Protein AF-A0A948EG53-F1 (afdb_monomer_lite)

Foldseek 3Di:
DDEDPQLQDPPDDLVVRVVVQVVVCVVVVHDYDDDRNVVCNVVVVVVCVVVVHDDDQAPPDPVRVVCVVVVPDDDD

Radius of gyration: 15.63 Å; chains: 1; bounding box: 35×29×34 Å

Secondary structure (DSSP, 8-state):
-B--GGGG-TTS-HHHHHHHHHHHHHHHT--B-----GGGHHHHHHHHHHTT----SS-SSHHHHHHHHHTPPPP-

Str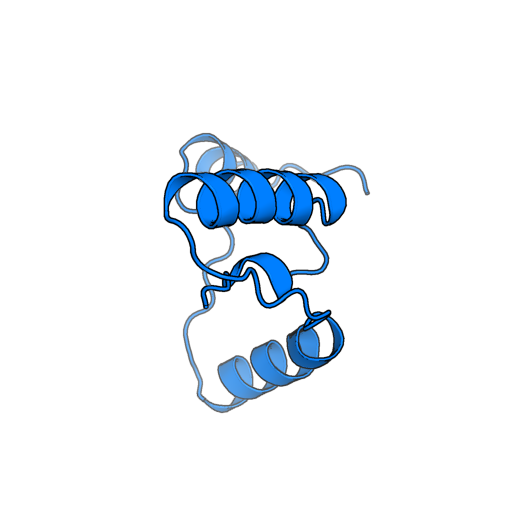ucture (mmCIF, N/CA/C/O backbone):
data_AF-A0A948EG53-F1
#
_entry.id   AF-A0A948EG53-F1
#
loop_
_atom_site.group_PDB
_atom_site.id
_atom_site.type_symbol
_atom_site.label_atom_id
_atom_site.label_alt_id
_atom_site.label_comp_id
_atom_site.label_asym_id
_atom_site.label_entity_id
_atom_site.label_seq_id
_atom_site.pdbx_PDB_ins_code
_atom_site.Cartn_x
_atom_site.Cartn_y
_atom_site.Cartn_z
_atom_site.occupancy
_atom_site.B_iso_or_equiv
_atom_site.auth_seq_id
_atom_site.auth_comp_id
_atom_site.auth_asym_id
_atom_site.auth_atom_id
_atom_site.pdbx_PDB_model_num
ATOM 1 N N . ALA A 1 1 ? -17.847 -6.233 9.230 1.00 94.00 1 ALA A N 1
ATOM 2 C CA . ALA A 1 1 ? -16.379 -6.117 9.180 1.00 94.00 1 ALA A CA 1
ATOM 3 C C . ALA A 1 1 ? -15.940 -5.736 7.765 1.00 94.00 1 ALA A C 1
ATOM 5 O O . ALA A 1 1 ? -16.665 -6.048 6.823 1.00 94.00 1 ALA A O 1
ATOM 6 N N . ILE A 1 2 ? -14.801 -5.062 7.613 1.00 97.50 2 ILE A N 1
ATOM 7 C CA . ILE A 1 2 ? -14.225 -4.593 6.343 1.00 97.50 2 ILE A CA 1
ATOM 8 C C . ILE A 1 2 ? -12.735 -4.946 6.262 1.00 97.50 2 ILE A C 1
ATOM 10 O O . ILE A 1 2 ? -12.098 -5.207 7.275 1.00 97.50 2 ILE A O 1
ATOM 14 N N . SER A 1 3 ? -12.163 -4.942 5.060 1.00 97.50 3 SER A N 1
ATOM 15 C CA . SER A 1 3 ? -10.714 -5.030 4.831 1.00 97.50 3 SER A CA 1
ATOM 16 C C . SER A 1 3 ? -10.368 -4.342 3.507 1.00 97.50 3 SER A C 1
ATOM 18 O O . SER A 1 3 ? -11.253 -3.813 2.832 1.00 97.50 3 SER A O 1
ATOM 20 N N . THR A 1 4 ? -9.095 -4.341 3.115 1.00 96.88 4 THR A N 1
ATOM 21 C CA . THR A 1 4 ? -8.641 -3.701 1.874 1.00 96.88 4 THR A CA 1
ATOM 22 C C . THR A 1 4 ? -7.612 -4.543 1.135 1.00 96.88 4 THR A C 1
ATOM 24 O O . THR A 1 4 ? -6.747 -5.181 1.735 1.00 96.88 4 THR A O 1
ATOM 27 N N . THR A 1 5 ? -7.661 -4.495 -0.196 1.00 94.75 5 THR A N 1
ATOM 28 C CA . THR A 1 5 ? -6.674 -5.150 -1.062 1.00 94.75 5 THR A CA 1
ATOM 29 C C . THR A 1 5 ? -5.282 -4.535 -0.924 1.00 94.75 5 THR A C 1
ATOM 31 O O . THR A 1 5 ? -4.297 -5.182 -1.266 1.00 94.75 5 THR A O 1
ATOM 34 N N . LEU A 1 6 ? -5.160 -3.323 -0.370 1.00 95.31 6 LEU A N 1
ATOM 35 C CA . LEU A 1 6 ? -3.866 -2.676 -0.143 1.00 95.31 6 LEU A CA 1
ATOM 36 C C . LEU A 1 6 ? -2.962 -3.460 0.828 1.00 95.31 6 LEU A C 1
ATOM 38 O O . LEU A 1 6 ? -1.741 -3.373 0.710 1.00 95.31 6 LEU A O 1
ATOM 42 N N . MET A 1 7 ? -3.538 -4.281 1.718 1.00 96.19 7 MET A N 1
ATOM 43 C CA . MET A 1 7 ? -2.807 -5.100 2.700 1.00 96.19 7 MET A CA 1
ATOM 44 C C . MET A 1 7 ? -1.962 -6.232 2.080 1.00 96.19 7 MET A C 1
ATOM 46 O O . MET A 1 7 ? -1.134 -6.821 2.771 1.00 96.19 7 MET A O 1
ATOM 50 N N . VAL A 1 8 ? -2.144 -6.550 0.791 1.00 95.56 8 VAL A N 1
ATOM 51 C CA . VAL A 1 8 ? -1.346 -7.581 0.095 1.00 95.56 8 VAL A CA 1
ATOM 52 C C . VAL A 1 8 ? 0.002 -7.059 -0.404 1.00 95.56 8 VAL A C 1
ATOM 54 O O . VAL A 1 8 ? 0.908 -7.841 -0.674 1.00 95.56 8 VAL A O 1
ATOM 57 N N . SER A 1 9 ? 0.149 -5.745 -0.590 1.00 92.12 9 SER A N 1
ATOM 58 C CA . SER A 1 9 ? 1.294 -5.191 -1.312 1.00 92.12 9 SER A CA 1
ATOM 59 C C . SER A 1 9 ? 2.452 -4.861 -0.362 1.00 92.12 9 SER A C 1
ATOM 61 O O . SER A 1 9 ? 2.288 -3.991 0.494 1.00 92.12 9 SER A O 1
ATOM 63 N N . PRO A 1 10 ? 3.662 -5.420 -0.566 1.00 92.19 10 PRO A N 1
ATOM 64 C CA . PRO A 1 10 ? 4.835 -5.104 0.254 1.00 92.19 10 PRO A CA 1
ATOM 65 C C . PRO A 1 10 ? 5.356 -3.672 0.045 1.00 92.19 10 PRO A C 1
ATOM 67 O O . PRO A 1 10 ? 6.191 -3.204 0.807 1.00 92.19 10 PRO A O 1
ATOM 70 N N . TYR A 1 11 ? 4.878 -2.974 -0.991 1.00 89.81 11 TYR A N 1
ATOM 71 C CA . TYR A 1 11 ? 5.288 -1.605 -1.324 1.00 89.81 11 TYR A CA 1
ATOM 72 C C . TYR A 1 11 ? 4.423 -0.513 -0.682 1.00 89.81 11 TYR A C 1
ATOM 74 O O . TYR A 1 11 ? 4.679 0.668 -0.909 1.00 89.81 11 TYR A O 1
ATOM 82 N N . GLN A 1 12 ? 3.352 -0.884 0.023 1.00 91.62 12 GLN A N 1
ATOM 83 C CA . GLN A 1 12 ? 2.458 0.081 0.661 1.00 91.62 12 GLN A CA 1
ATOM 84 C C . GLN A 1 12 ? 2.898 0.375 2.098 1.00 91.62 12 GLN A C 1
ATOM 86 O O . GLN A 1 12 ? 3.565 -0.441 2.731 1.00 91.62 12 GLN A O 1
ATOM 91 N N . GLN A 1 13 ? 2.488 1.531 2.619 1.00 94.69 13 GLN A N 1
ATOM 92 C CA . GLN A 1 13 ? 2.724 1.908 4.013 1.00 94.69 13 GLN A CA 1
ATOM 93 C C . GLN A 1 13 ? 1.688 1.223 4.906 1.00 94.69 13 GLN A C 1
ATOM 95 O O . GLN A 1 13 ? 0.514 1.595 4.901 1.00 94.69 13 GLN A O 1
ATOM 100 N N . TRP A 1 14 ? 2.121 0.198 5.637 1.00 95.31 14 TRP A N 1
ATOM 101 C CA . TRP A 1 14 ? 1.244 -0.658 6.432 1.00 95.31 14 TRP A CA 1
ATOM 102 C C . TRP A 1 14 ? 0.508 0.125 7.522 1.00 95.31 14 TRP A C 1
ATOM 104 O O . TRP A 1 14 ? -0.712 0.046 7.628 1.00 95.31 14 TRP A O 1
ATOM 114 N N . GLU A 1 15 ? 1.237 0.944 8.274 1.00 96.69 15 GLU A N 1
ATOM 115 C CA . GLU A 1 15 ? 0.721 1.727 9.397 1.00 96.69 15 GLU A CA 1
ATOM 116 C C . GLU A 1 15 ? -0.337 2.731 8.927 1.00 96.69 15 GLU A C 1
ATOM 118 O O . GLU A 1 15 ? -1.395 2.864 9.541 1.00 96.69 15 GLU A O 1
ATOM 123 N N . ALA A 1 16 ? -0.089 3.383 7.787 1.00 97.94 16 ALA A N 1
ATOM 124 C CA . ALA A 1 16 ? -1.039 4.312 7.184 1.00 97.94 16 ALA A CA 1
ATOM 125 C C . ALA A 1 16 ? -2.325 3.602 6.729 1.00 97.94 16 ALA A C 1
ATOM 127 O O . ALA A 1 16 ? -3.419 4.138 6.903 1.00 97.94 16 ALA A O 1
ATOM 128 N N . ILE A 1 17 ? -2.209 2.390 6.172 1.00 97.62 17 ILE A N 1
ATOM 129 C CA . ILE A 1 17 ? -3.369 1.582 5.772 1.00 97.62 17 ILE A CA 1
ATOM 130 C C . ILE A 1 17 ? -4.196 1.177 6.988 1.00 97.62 17 ILE A C 1
ATOM 132 O O . ILE A 1 17 ? -5.419 1.306 6.947 1.00 97.62 17 ILE A O 1
ATOM 136 N N . VAL A 1 18 ? -3.549 0.684 8.047 1.00 97.81 18 VAL A N 1
ATOM 137 C CA . VAL A 1 18 ? -4.238 0.252 9.268 1.00 97.81 18 VAL A CA 1
ATOM 138 C C . VAL A 1 18 ? -4.964 1.435 9.901 1.00 97.81 18 VAL A C 1
ATOM 140 O O . VAL A 1 18 ? -6.174 1.360 10.075 1.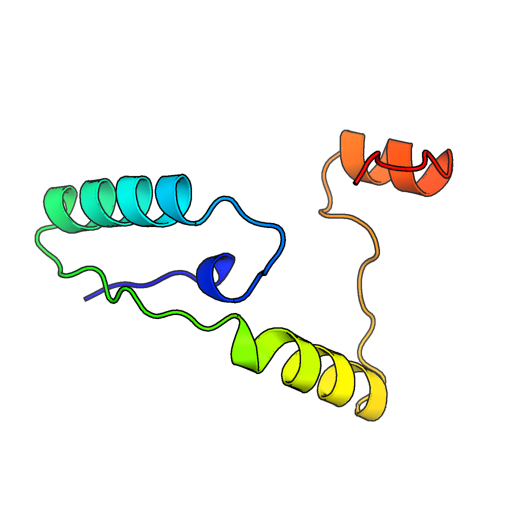00 97.81 18 VAL A O 1
ATOM 143 N N . SER A 1 19 ? -4.278 2.563 10.103 1.00 98.31 19 SER A N 1
ATOM 144 C CA . SER A 1 19 ? -4.876 3.766 10.696 1.00 98.31 19 SER A CA 1
ATOM 145 C C . SER A 1 19 ? -6.065 4.307 9.885 1.00 98.31 19 SER A C 1
ATOM 147 O O . SER A 1 19 ? -7.115 4.642 10.444 1.00 98.31 19 SER A O 1
ATOM 149 N N . ALA A 1 20 ? -5.948 4.350 8.552 1.00 98.25 20 ALA A N 1
ATOM 150 C CA . ALA A 1 20 ? -7.051 4.765 7.686 1.00 98.25 20 ALA A CA 1
ATOM 151 C C . ALA A 1 20 ? -8.225 3.771 7.724 1.00 98.25 20 ALA A C 1
ATOM 153 O O . ALA A 1 20 ? -9.389 4.178 7.702 1.00 98.25 20 ALA A O 1
ATOM 154 N N . GLY A 1 21 ? -7.925 2.472 7.786 1.00 97.94 21 GLY A N 1
ATOM 155 C CA . GLY A 1 21 ? -8.917 1.412 7.908 1.00 97.94 21 GLY A CA 1
ATOM 156 C C . GLY A 1 21 ? -9.677 1.472 9.231 1.00 97.94 21 GLY A C 1
ATOM 157 O O . GLY A 1 21 ? -10.897 1.359 9.212 1.00 97.94 21 GLY A O 1
ATOM 158 N N . GLU A 1 22 ? -8.981 1.692 10.349 1.00 98.31 22 GLU A N 1
ATOM 159 C CA . GLU A 1 22 ? -9.569 1.825 11.690 1.00 98.31 22 GLU A CA 1
ATOM 160 C C . GLU A 1 22 ? -10.505 3.031 11.736 1.00 98.31 22 GLU A C 1
ATOM 162 O O . GLU A 1 22 ? -11.675 2.895 12.076 1.00 98.31 22 GLU A O 1
ATOM 167 N N . THR A 1 23 ? -10.045 4.181 11.234 1.00 98.50 23 THR A N 1
ATOM 168 C CA . THR A 1 23 ? -10.870 5.395 11.129 1.00 98.50 23 THR A CA 1
ATOM 169 C C . THR A 1 23 ? -12.157 5.147 10.330 1.00 98.50 23 THR A C 1
ATOM 171 O O . THR A 1 23 ? -13.236 5.617 10.698 1.00 98.50 23 THR A O 1
ATOM 174 N N . ALA A 1 24 ? -12.066 4.419 9.212 1.00 98.19 24 ALA A N 1
ATOM 175 C CA . ALA A 1 24 ? -13.230 4.088 8.395 1.00 98.19 24 ALA A CA 1
ATOM 176 C C . ALA A 1 24 ? -14.161 3.082 9.092 1.00 98.19 24 ALA A C 1
ATOM 178 O O . ALA A 1 24 ? -15.382 3.218 9.015 1.00 98.19 24 ALA A O 1
ATOM 179 N N . ALA A 1 25 ? -13.589 2.089 9.767 1.00 98.38 25 ALA A N 1
ATOM 180 C CA . ALA A 1 25 ? -14.308 1.066 10.507 1.00 98.38 25 ALA A CA 1
ATOM 181 C C . ALA A 1 25 ? -15.124 1.689 11.655 1.00 98.38 25 ALA A C 1
ATOM 183 O O . ALA A 1 25 ? -16.344 1.508 11.701 1.00 98.38 25 ALA A O 1
ATOM 184 N N . ASP A 1 26 ? -14.487 2.541 12.463 1.00 98.38 26 ASP A N 1
ATOM 185 C CA . ASP A 1 26 ? -15.109 3.293 13.558 1.00 98.38 26 ASP A CA 1
ATOM 186 C C . ASP A 1 26 ? -16.247 4.184 13.059 1.00 98.38 26 ASP A C 1
ATOM 188 O O . ASP A 1 26 ? -17.361 4.149 13.586 1.00 98.38 26 ASP A O 1
ATOM 192 N N . LYS A 1 27 ? -16.005 4.941 11.979 1.00 98.50 27 LYS A N 1
ATOM 193 C CA . LYS A 1 27 ? -17.009 5.829 11.372 1.00 98.50 27 LYS A CA 1
ATOM 194 C C . LYS A 1 27 ? -18.285 5.090 10.965 1.00 98.50 27 LYS A C 1
ATOM 196 O O . LYS A 1 27 ? -19.367 5.675 10.992 1.00 98.50 27 LYS A O 1
ATOM 201 N N . HIS A 1 28 ? -18.157 3.840 10.537 1.00 98.12 28 HIS A N 1
ATOM 202 C CA . HIS A 1 28 ? -19.269 3.042 10.029 1.00 98.12 28 HIS A CA 1
ATOM 203 C C . HIS A 1 28 ? -19.763 1.981 11.022 1.00 98.12 28 HIS A C 1
ATOM 205 O O . HIS A 1 28 ? -20.668 1.222 10.677 1.00 98.12 28 HIS A O 1
ATOM 211 N N . GLY A 1 29 ? -19.214 1.935 12.241 1.00 98.25 29 GLY A N 1
ATOM 212 C CA . GLY A 1 29 ? -19.605 0.968 13.269 1.00 98.25 29 GLY A CA 1
ATOM 213 C C . GLY A 1 29 ? -19.343 -0.485 12.863 1.00 98.25 29 GLY A C 1
ATOM 214 O O . GLY A 1 29 ? -20.121 -1.376 13.202 1.00 98.25 29 GLY A O 1
ATOM 215 N N . VAL A 1 30 ? -18.284 -0.731 12.091 1.00 98.44 30 VAL A N 1
ATOM 216 C CA . VAL A 1 30 ? -17.871 -2.068 11.639 1.00 98.44 30 VAL A CA 1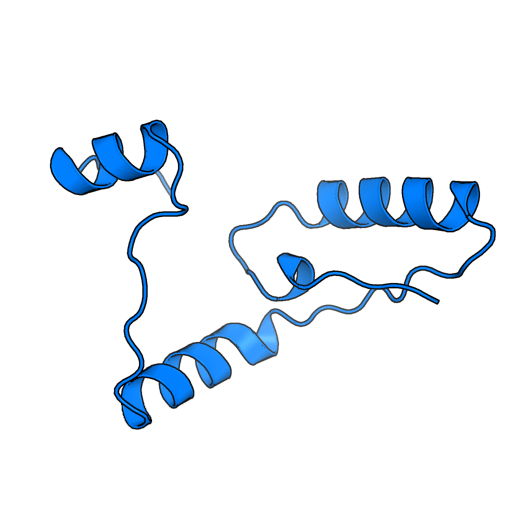
ATOM 217 C C . VAL A 1 30 ? -16.459 -2.372 12.129 1.00 98.44 30 VAL A C 1
ATOM 219 O O . VAL A 1 30 ? -15.703 -1.470 12.438 1.00 98.44 30 VAL A O 1
ATOM 222 N N . GLU A 1 31 ? -16.077 -3.645 12.177 1.00 98.19 31 GLU A N 1
ATOM 223 C CA . GLU A 1 31 ? -14.703 -4.063 12.505 1.00 98.19 31 GLU A CA 1
ATOM 224 C C . GLU A 1 31 ? -13.761 -3.952 11.291 1.00 98.19 31 GLU A C 1
ATOM 226 O O . GLU A 1 31 ? -14.165 -4.301 10.176 1.00 98.19 31 GLU A O 1
ATOM 231 N N . LEU A 1 32 ? -12.500 -3.552 11.495 1.00 98.38 32 LEU A N 1
ATOM 232 C CA . LEU A 1 32 ? -11.429 -3.726 10.508 1.00 98.38 32 LEU A CA 1
ATOM 233 C C . LEU A 1 32 ? -10.762 -5.099 10.678 1.00 98.38 32 LEU A C 1
ATOM 235 O O . LEU A 1 32 ? -10.152 -5.387 11.702 1.00 98.38 32 LEU A O 1
ATOM 239 N N . ILE A 1 33 ? -10.784 -5.913 9.624 1.00 98.12 33 ILE A N 1
ATOM 240 C CA . ILE A 1 33 ? -9.984 -7.135 9.541 1.00 98.12 33 ILE A CA 1
ATOM 241 C C . ILE A 1 33 ? -8.569 -6.747 9.117 1.00 98.12 33 ILE A C 1
ATOM 243 O O . ILE A 1 33 ? -8.279 -6.581 7.924 1.00 98.12 33 ILE A O 1
ATOM 247 N N . THR A 1 34 ? -7.692 -6.639 10.109 1.00 96.50 34 THR A N 1
ATOM 248 C CA . THR A 1 34 ? -6.262 -6.394 9.925 1.00 96.50 34 THR A CA 1
ATOM 249 C C . THR A 1 34 ? -5.522 -7.716 9.814 1.00 96.50 34 THR A C 1
ATOM 251 O O . THR A 1 34 ? -5.414 -8.474 10.776 1.00 96.50 34 THR A O 1
ATOM 254 N N . ARG A 1 35 ? -4.995 -8.011 8.625 1.00 95.19 35 ARG A N 1
ATOM 255 C CA . ARG A 1 35 ? -4.205 -9.221 8.389 1.00 95.19 35 ARG A CA 1
ATOM 256 C C . ARG A 1 35 ? -3.093 -8.961 7.394 1.00 95.19 35 ARG A C 1
ATOM 258 O O . ARG A 1 35 ? -3.322 -8.384 6.336 1.00 95.19 35 ARG A O 1
ATOM 265 N N . ASP A 1 36 ? -1.900 -9.432 7.733 1.00 94.25 36 ASP A N 1
ATOM 266 C CA . ASP A 1 36 ? -0.763 -9.391 6.829 1.00 94.25 36 ASP A CA 1
ATOM 267 C C . ASP A 1 36 ? -0.948 -10.410 5.696 1.00 94.25 36 ASP A C 1
ATOM 269 O O . ASP A 1 36 ? -0.872 -11.626 5.900 1.00 94.25 36 ASP A O 1
ATOM 273 N N . TRP A 1 37 ? -1.218 -9.902 4.494 1.00 95.06 37 TRP A N 1
ATOM 274 C CA . TRP A 1 37 ? -1.376 -10.703 3.282 1.00 95.06 37 TRP A CA 1
ATOM 275 C C . TRP A 1 37 ? -0.132 -10.677 2.389 1.00 95.06 37 TRP A C 1
ATOM 277 O O . TRP A 1 37 ? -0.148 -11.280 1.314 1.00 95.06 37 TRP A O 1
ATOM 287 N N . ARG A 1 38 ? 0.961 -10.025 2.813 1.00 95.06 38 ARG A N 1
ATOM 288 C CA . ARG A 1 38 ? 2.171 -9.836 1.991 1.00 95.06 38 ARG A CA 1
ATOM 289 C C . ARG A 1 38 ? 2.815 -11.160 1.587 1.00 95.06 38 ARG A C 1
AT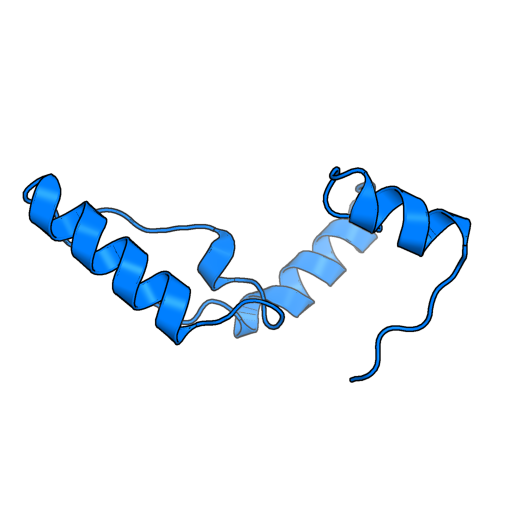OM 291 O O . ARG A 1 38 ? 3.331 -11.267 0.480 1.00 95.06 38 ARG A O 1
ATOM 298 N N . ASN A 1 39 ? 2.679 -12.199 2.411 1.00 93.00 39 ASN A N 1
ATOM 299 C CA . ASN A 1 39 ? 3.138 -13.556 2.085 1.00 93.00 39 ASN A CA 1
ATOM 300 C C . ASN A 1 39 ? 2.472 -14.135 0.820 1.00 93.00 39 ASN A C 1
ATOM 302 O O . ASN A 1 39 ? 3.055 -14.980 0.147 1.00 93.00 39 ASN A O 1
ATOM 306 N N . GLY A 1 40 ? 1.260 -13.688 0.473 1.00 94.38 40 GLY A N 1
ATOM 307 C CA . GLY A 1 40 ? 0.557 -14.115 -0.739 1.00 94.38 40 GLY A CA 1
ATOM 308 C C . GLY A 1 40 ? 0.979 -13.367 -2.008 1.00 94.38 40 GLY A C 1
ATOM 309 O O . GLY A 1 40 ? 0.583 -13.766 -3.104 1.00 94.38 40 GLY A O 1
ATOM 310 N N . PHE A 1 41 ? 1.767 -12.294 -1.888 1.00 94.31 41 PHE A N 1
ATOM 311 C CA . PHE A 1 41 ? 2.097 -11.404 -3.001 1.00 94.31 41 PHE A CA 1
ATOM 312 C C . PHE A 1 41 ? 2.872 -12.116 -4.118 1.00 94.31 41 PHE A C 1
ATOM 314 O O . PHE A 1 41 ? 2.477 -12.059 -5.285 1.00 94.31 41 PHE A O 1
ATOM 321 N N . ASP A 1 42 ? 3.940 -12.832 -3.765 1.00 93.38 42 ASP A N 1
ATOM 322 C CA . ASP A 1 42 ? 4.789 -13.523 -4.742 1.00 93.38 42 ASP A CA 1
ATOM 323 C C . ASP A 1 42 ? 4.073 -14.714 -5.386 1.00 93.38 42 ASP A C 1
ATOM 325 O O . ASP A 1 42 ? 4.213 -14.961 -6.590 1.00 93.38 42 ASP A O 1
ATOM 329 N N . TYR A 1 43 ? 3.231 -15.406 -4.614 1.00 94.69 43 TYR A N 1
ATOM 330 C CA . TYR A 1 43 ? 2.373 -16.469 -5.129 1.00 94.69 43 TYR A CA 1
ATOM 331 C C . TYR A 1 43 ? 1.380 -15.929 -6.167 1.00 94.69 43 TYR A C 1
ATOM 333 O O . TYR A 1 43 ? 1.328 -16.426 -7.292 1.00 94.69 43 TYR A O 1
ATOM 341 N N . ALA A 1 44 ? 0.652 -14.855 -5.840 1.00 93.31 44 ALA A N 1
ATOM 342 C CA . ALA A 1 44 ? -0.289 -14.220 -6.763 1.00 93.31 44 ALA A CA 1
ATOM 343 C C . ALA A 1 44 ? 0.410 -13.709 -8.033 1.00 93.31 44 ALA A C 1
ATOM 345 O O . ALA A 1 44 ? -0.105 -13.863 -9.143 1.00 93.31 44 ALA A O 1
ATOM 346 N N . ARG A 1 45 ? 1.617 -13.149 -7.886 1.00 93.44 45 ARG A N 1
ATOM 347 C CA . ARG A 1 45 ? 2.442 -12.687 -9.007 1.00 93.44 45 ARG A CA 1
ATOM 348 C C . ARG A 1 45 ? 2.831 -13.829 -9.947 1.00 93.44 45 ARG A C 1
ATOM 350 O O . ARG A 1 45 ? 2.804 -13.622 -11.164 1.00 93.44 45 ARG A O 1
ATOM 357 N N . SER A 1 46 ? 3.202 -14.978 -9.388 1.00 95.69 46 SER A N 1
ATOM 358 C CA . SER A 1 46 ? 3.598 -16.174 -10.139 1.00 95.69 46 SER A CA 1
ATOM 359 C C . SER A 1 46 ? 2.400 -16.792 -10.855 1.00 95.69 46 SER A C 1
ATOM 361 O O . SER A 1 46 ? 2.468 -17.072 -12.048 1.00 95.69 46 SER A O 1
ATOM 363 N N . MET A 1 47 ? 1.263 -16.897 -10.165 1.00 96.75 47 MET A N 1
ATOM 364 C CA . MET A 1 47 ? 0.011 -17.390 -10.736 1.00 96.75 47 MET A CA 1
ATOM 365 C C . MET A 1 47 ? -0.451 -16.532 -11.923 1.00 96.75 47 MET A C 1
ATOM 367 O O . MET A 1 47 ? -0.770 -17.069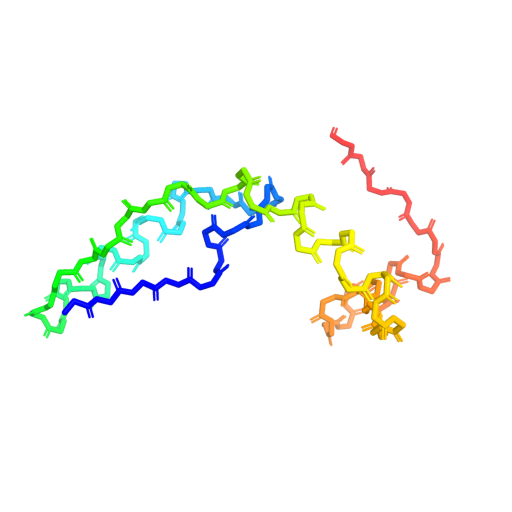 -12.981 1.00 96.75 47 MET A O 1
ATOM 371 N N . ALA A 1 48 ? -0.414 -15.200 -11.795 1.00 95.75 48 ALA A N 1
ATOM 372 C CA . ALA A 1 48 ? -0.762 -14.293 -12.890 1.00 95.75 48 ALA A CA 1
ATOM 373 C C . ALA A 1 48 ? 0.132 -14.489 -14.127 1.00 95.75 48 ALA A C 1
ATOM 375 O O . ALA A 1 48 ? -0.343 -14.404 -15.256 1.00 95.75 48 ALA A O 1
ATOM 376 N N . GLU A 1 49 ? 1.417 -14.777 -13.918 1.00 95.50 49 GLU A N 1
ATOM 377 C CA . GLU A 1 49 ? 2.363 -15.063 -14.996 1.00 95.50 49 GLU A CA 1
ATOM 378 C C . GLU A 1 49 ? 2.066 -16.399 -15.680 1.00 95.50 49 GLU A C 1
ATOM 380 O O . GLU A 1 49 ? 1.992 -16.445 -16.905 1.00 95.50 49 GLU A O 1
ATOM 385 N N . THR A 1 50 ? 1.801 -17.454 -14.903 1.00 97.62 50 THR A N 1
ATOM 386 C CA . THR A 1 50 ? 1.398 -18.768 -15.434 1.00 97.62 50 THR A CA 1
ATOM 387 C C . THR A 1 50 ? 0.096 -18.692 -16.233 1.00 97.62 50 THR A C 1
ATOM 389 O O . THR A 1 50 ? -0.047 -19.365 -17.248 1.00 97.62 50 THR A O 1
ATOM 392 N N . MET A 1 51 ? -0.843 -17.845 -15.814 1.00 97.94 51 MET A N 1
ATOM 393 C CA . MET A 1 51 ? -2.124 -17.643 -16.497 1.00 97.94 51 MET A CA 1
ATOM 394 C C . MET A 1 51 ? -2.038 -16.703 -17.711 1.00 97.94 51 MET A C 1
ATOM 396 O O . MET A 1 51 ? -3.051 -16.468 -18.365 1.00 97.94 51 MET A O 1
ATOM 400 N N . GLY A 1 52 ? -0.870 -16.119 -18.006 1.00 97.19 52 GLY A N 1
ATOM 401 C CA . GLY A 1 52 ? -0.720 -15.144 -19.091 1.00 97.19 52 GLY A CA 1
ATOM 402 C C . GLY A 1 52 ? -1.461 -13.821 -18.848 1.00 97.19 52 GLY A C 1
ATOM 403 O O . GLY A 1 52 ? -1.762 -13.098 -19.798 1.00 97.19 52 GLY A O 1
ATOM 404 N N . ILE A 1 53 ? -1.766 -13.483 -17.590 1.00 96.75 53 ILE A N 1
ATOM 405 C CA . ILE A 1 53 ? -2.469 -12.248 -17.232 1.00 96.75 53 ILE A CA 1
ATOM 406 C C . ILE A 1 53 ? -1.528 -11.054 -17.410 1.00 96.75 53 ILE A C 1
ATOM 408 O O . ILE A 1 53 ? -0.417 -11.008 -16.871 1.00 96.75 53 ILE A O 1
ATOM 412 N N . TYR A 1 54 ? -2.000 -10.037 -18.132 1.00 93.12 54 TYR A N 1
ATOM 413 C CA . TYR A 1 54 ? -1.276 -8.780 -18.275 1.00 93.12 54 TYR A CA 1
ATOM 414 C C . TYR A 1 54 ? -1.085 -8.092 -16.914 1.00 93.12 54 TYR A C 1
ATOM 416 O O . TYR A 1 54 ? -2.045 -7.794 -16.205 1.00 93.12 54 TYR A O 1
ATOM 424 N N . ARG A 1 55 ? 0.173 -7.793 -16.565 1.00 90.25 55 ARG A N 1
ATOM 425 C CA . ARG A 1 55 ? 0.540 -7.064 -15.340 1.00 90.25 55 ARG A CA 1
ATOM 426 C C . ARG A 1 55 ? 0.959 -5.638 -15.680 1.00 90.25 55 ARG A C 1
ATOM 428 O O . ARG A 1 55 ? 2.014 -5.415 -16.281 1.00 90.25 55 ARG A O 1
ATOM 435 N N . GLN A 1 56 ? 0.150 -4.672 -15.256 1.00 88.25 56 GLN A N 1
ATOM 436 C CA . GLN A 1 56 ? 0.424 -3.255 -15.466 1.00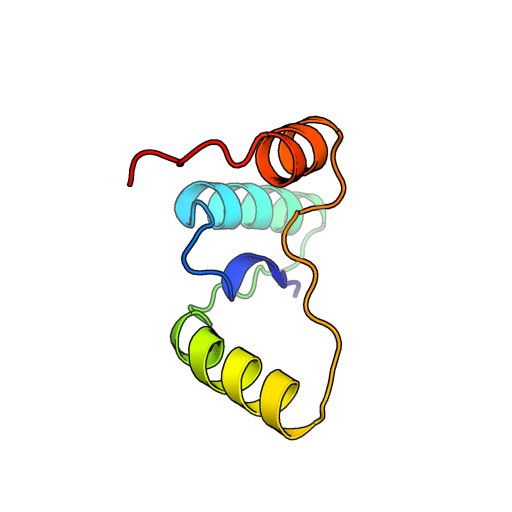 88.25 56 GLN A CA 1
ATOM 437 C C . GLN A 1 56 ? 1.684 -2.818 -14.694 1.00 88.25 56 GLN A C 1
ATOM 439 O O . GLN A 1 56 ? 1.823 -3.068 -13.500 1.00 88.25 56 GLN A O 1
ATOM 444 N N . LYS A 1 57 ? 2.623 -2.148 -15.379 1.00 85.44 57 LYS A N 1
ATOM 445 C CA . LYS A 1 57 ? 3.913 -1.693 -14.806 1.00 85.44 57 LYS A CA 1
ATOM 446 C C . LYS A 1 57 ? 3.860 -0.291 -14.171 1.00 85.44 57 LYS A C 1
ATOM 448 O O . LYS A 1 57 ? 4.900 0.320 -13.950 1.00 85.44 57 LYS A O 1
ATOM 453 N N . TYR A 1 58 ? 2.667 0.251 -13.956 1.00 88.69 58 TYR A N 1
ATOM 454 C CA . TYR A 1 58 ? 2.415 1.598 -13.433 1.00 88.69 58 TYR A CA 1
ATOM 455 C C . TYR A 1 58 ? 1.042 1.615 -12.746 1.00 88.69 58 TYR A C 1
ATOM 457 O O . TYR A 1 58 ? 0.218 0.759 -13.047 1.00 88.69 58 TYR A O 1
ATOM 465 N N . CYS A 1 59 ? 0.777 2.544 -11.823 1.00 85.88 59 CYS A N 1
ATOM 466 C CA . CYS A 1 59 ? -0.472 2.543 -11.043 1.00 85.88 59 CYS A CA 1
ATOM 467 C C . CYS A 1 59 ? -1.650 3.246 -11.738 1.00 85.88 59 CYS A C 1
ATOM 469 O O . CYS A 1 59 ? -2.741 3.292 -11.185 1.00 85.88 59 CYS A O 1
ATOM 471 N N . GLY A 1 60 ? -1.436 3.804 -12.931 1.00 86.88 60 GLY A N 1
ATOM 472 C CA . GLY A 1 60 ? -2.466 4.503 -13.705 1.00 86.88 60 GLY A CA 1
ATOM 473 C C . GLY A 1 60 ? -2.492 6.020 -13.506 1.00 86.88 60 GLY A C 1
ATOM 474 O O . GLY A 1 60 ? -3.152 6.706 -14.275 1.00 86.88 60 GLY A O 1
ATOM 475 N N . CYS A 1 61 ? -1.745 6.575 -12.543 1.00 92.44 61 CYS A N 1
ATOM 476 C CA . CYS A 1 61 ? -1.600 8.029 -12.423 1.00 92.44 61 CYS A CA 1
ATOM 477 C C . CYS A 1 61 ? -0.529 8.577 -13.383 1.00 92.44 61 CYS A C 1
ATOM 479 O O . CYS A 1 61 ? 0.445 7.877 -13.691 1.00 92.44 61 CYS A O 1
ATOM 481 N N . ILE A 1 62 ? -0.659 9.853 -13.770 1.00 94.44 62 ILE A N 1
ATOM 482 C CA . ILE A 1 62 ? 0.259 10.545 -14.695 1.00 94.44 62 ILE A CA 1
ATOM 483 C C . ILE A 1 62 ? 1.722 10.495 -14.231 1.00 94.44 62 ILE A C 1
ATOM 485 O O . ILE A 1 62 ? 2.635 10.375 -15.043 1.00 94.44 62 ILE A O 1
ATOM 489 N N . PHE A 1 63 ? 1.961 10.504 -12.916 1.00 91.62 63 PHE A N 1
ATOM 490 C CA . PHE A 1 63 ? 3.306 10.389 -12.350 1.00 91.62 63 PHE A CA 1
ATOM 491 C C . PHE A 1 63 ? 3.910 9.008 -12.615 1.00 91.62 63 PHE A C 1
ATOM 493 O O . PHE A 1 63 ? 5.033 8.902 -13.097 1.00 91.62 63 PHE A O 1
ATOM 500 N N . SER A 1 64 ? 3.146 7.943 -12.359 1.00 90.19 64 SER A N 1
ATOM 501 C CA . SER A 1 64 ? 3.600 6.571 -12.605 1.00 90.19 64 SER A CA 1
ATOM 502 C C . SER A 1 64 ? 3.778 6.274 -14.093 1.00 90.19 64 SER A C 1
ATOM 504 O O . SER A 1 64 ? 4.663 5.508 -14.472 1.00 90.19 64 SER A O 1
ATOM 506 N N . GLU A 1 65 ? 2.956 6.896 -14.938 1.00 92.81 65 GLU A N 1
ATOM 507 C CA . GLU A 1 65 ? 3.072 6.802 -16.385 1.00 92.81 65 GLU A CA 1
ATOM 508 C C . GLU A 1 65 ? 4.339 7.503 -16.884 1.00 92.81 65 GLU A C 1
ATOM 510 O O . GLU A 1 65 ? 5.131 6.884 -17.597 1.00 92.81 65 GLU A O 1
ATOM 515 N N . ARG A 1 66 ? 4.584 8.743 -16.438 1.00 93.06 66 ARG A N 1
ATOM 516 C CA . ARG A 1 66 ? 5.824 9.482 -16.706 1.00 93.06 66 ARG A CA 1
ATOM 517 C C . ARG A 1 66 ? 7.049 8.673 -16.288 1.00 93.06 66 ARG A C 1
ATOM 519 O O . ARG A 1 66 ? 7.952 8.486 -17.098 1.00 93.06 66 ARG A O 1
ATOM 526 N N . ASP A 1 67 ? 7.078 8.171 -15.056 1.00 92.25 67 ASP A N 1
ATOM 527 C CA . ASP A 1 67 ? 8.221 7.415 -14.534 1.00 92.25 67 ASP A CA 1
ATOM 528 C C . ASP A 1 67 ? 8.474 6.136 -15.354 1.00 92.25 67 ASP A C 1
ATOM 530 O O . ASP A 1 67 ? 9.627 5.799 -15.638 1.00 92.25 67 ASP A O 1
ATOM 534 N N . ARG A 1 68 ? 7.403 5.456 -15.801 1.00 90.19 68 ARG A N 1
ATOM 535 C CA . ARG A 1 68 ? 7.479 4.290 -16.695 1.00 90.19 68 ARG A CA 1
ATOM 536 C C . ARG A 1 68 ? 8.056 4.653 -18.063 1.00 90.19 68 ARG A C 1
ATOM 538 O O . ARG A 1 68 ? 8.932 3.935 -18.543 1.00 90.19 68 ARG A O 1
ATOM 545 N N . TYR A 1 69 ? 7.566 5.721 -18.697 1.00 92.00 69 TYR A N 1
ATOM 546 C CA . TYR A 1 69 ? 8.038 6.149 -20.021 1.00 92.00 69 TYR A CA 1
ATOM 547 C C . TYR A 1 69 ? 9.486 6.633 -19.986 1.00 92.00 69 TYR A C 1
ATOM 549 O O . TYR A 1 69 ? 10.287 6.231 -20.829 1.00 92.00 69 TYR A O 1
ATOM 557 N N . LEU A 1 70 ? 9.836 7.442 -18.986 1.00 95.00 70 LEU A N 1
ATOM 558 C CA . LEU A 1 70 ? 11.176 8.005 -18.820 1.00 95.00 70 LEU A CA 1
ATOM 559 C C . LEU A 1 70 ? 12.179 7.015 -18.201 1.00 95.00 70 LEU A C 1
ATOM 561 O O . LEU A 1 70 ? 13.358 7.339 -18.090 1.00 95.00 70 LEU A O 1
ATOM 565 N N . LYS A 1 71 ? 11.737 5.810 -17.806 1.00 89.06 71 LYS A N 1
ATOM 566 C CA . LYS A 1 71 ? 12.557 4.775 -17.147 1.00 89.06 71 LYS A CA 1
ATOM 567 C C . LYS A 1 71 ? 13.296 5.304 -15.907 1.00 89.06 71 LYS A C 1
ATOM 569 O O . LYS A 1 71 ? 14.445 4.936 -15.653 1.00 89.06 71 LYS A O 1
ATOM 574 N N . ILE A 1 72 ? 12.630 6.157 -15.126 1.00 86.50 72 ILE A N 1
ATOM 575 C CA . ILE A 1 72 ? 13.195 6.730 -13.898 1.00 86.50 72 ILE A CA 1
ATOM 576 C C . ILE A 1 72 ? 13.394 5.600 -12.882 1.00 86.50 72 ILE A C 1
ATOM 578 O O . ILE A 1 72 ? 12.452 4.889 -12.525 1.00 86.50 72 ILE A O 1
ATOM 582 N N . LYS A 1 73 ? 14.629 5.419 -12.404 1.00 77.69 73 LYS A N 1
ATOM 583 C CA . LYS A 1 73 ? 14.924 4.463 -11.332 1.00 77.69 73 LYS A CA 1
ATOM 584 C C . LYS A 1 73 ? 14.436 5.044 -10.006 1.00 77.69 73 LYS A C 1
ATOM 586 O O . LYS A 1 73 ? 14.903 6.103 -9.597 1.00 77.69 73 LYS A O 1
ATOM 591 N N . LYS A 1 74 ? 13.531 4.343 -9.322 1.00 69.88 74 LYS A N 1
ATOM 592 C CA . LYS A 1 74 ? 13.195 4.671 -7.931 1.00 69.88 74 LYS A CA 1
ATOM 593 C C . LYS A 1 74 ? 14.371 4.283 -7.033 1.00 69.88 74 LYS A C 1
ATOM 595 O O . LYS A 1 74 ? 14.899 3.178 -7.176 1.00 69.88 74 LYS A O 1
ATOM 600 N N . GLN A 1 75 ? 14.788 5.188 -6.149 1.00 63.78 75 GLN A N 1
ATOM 601 C CA . GLN A 1 75 ? 15.672 4.827 -5.041 1.00 63.78 75 GLN A CA 1
ATOM 602 C C . GLN A 1 75 ? 14.911 3.849 -4.137 1.00 63.78 75 GLN A C 1
ATOM 604 O O . GLN A 1 75 ? 13.710 4.026 -3.920 1.00 63.78 75 GLN A O 1
ATOM 609 N N . LYS A 1 76 ? 15.587 2.766 -3.748 1.00 52.19 76 LYS A N 1
ATOM 610 C CA . LYS A 1 76 ? 15.054 1.751 -2.837 1.00 52.19 76 LYS A CA 1
ATOM 611 C C . LYS A 1 76 ? 15.162 2.227 -1.402 1.00 52.19 76 LYS A C 1
ATOM 613 O O . LYS A 1 76 ? 16.195 2.862 -1.103 1.00 52.19 76 LYS A O 1
#

Sequence (76 aa):
AISTTLMVSPYQQWEAIVSAGETAADKHGVELITRDWRNGFDYARSMAETMGIYRQKYCGCIFSERDRYLKIKKQK

pLDDT: mean 93.09, std 7.54, range [52.19, 98.5]